Protein AF-A0A3N5QJY3-F1 (afdb_monomer)

Structure (mmCIF, N/CA/C/O backbone):
data_AF-A0A3N5QJY3-F1
#
_entry.id   AF-A0A3N5QJY3-F1
#
loop_
_atom_site.group_PDB
_atom_site.id
_atom_site.type_symbol
_atom_site.label_atom_id
_atom_site.label_alt_id
_atom_site.label_comp_id
_atom_site.label_asym_id
_atom_site.label_entity_id
_atom_site.label_seq_id
_atom_site.pdbx_PDB_ins_code
_atom_site.Cartn_x
_atom_site.Cartn_y
_atom_site.Cartn_z
_atom_site.occupancy
_atom_site.B_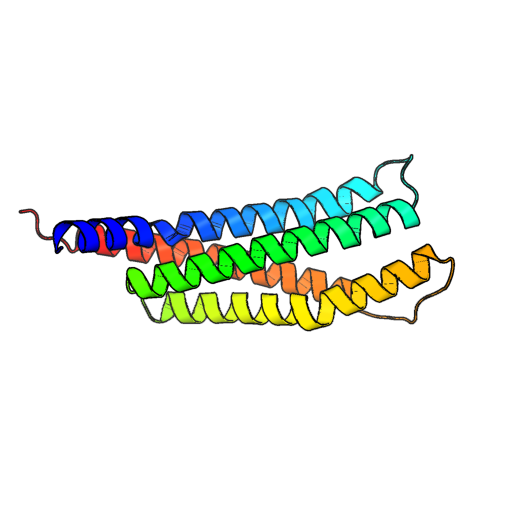iso_or_equiv
_atom_site.auth_seq_id
_atom_site.auth_comp_id
_atom_site.auth_asym_id
_atom_site.auth_atom_id
_atom_site.pdbx_PDB_model_num
ATOM 1 N N . MET A 1 1 ? -0.930 13.953 34.380 1.00 61.44 1 MET A N 1
ATOM 2 C CA . MET A 1 1 ? -0.862 12.727 33.541 1.00 61.44 1 MET A CA 1
ATOM 3 C C . MET A 1 1 ? -2.194 12.356 32.865 1.00 61.44 1 MET A C 1
ATOM 5 O O . MET A 1 1 ? -2.190 12.147 31.658 1.00 61.44 1 MET A O 1
ATOM 9 N N . GLN A 1 2 ? -3.349 12.359 33.551 1.00 65.94 2 GLN A N 1
ATOM 10 C CA . GLN A 1 2 ? -4.643 11.952 32.950 1.00 65.94 2 GLN A CA 1
ATOM 11 C C . GLN A 1 2 ? -5.109 12.776 31.724 1.00 65.94 2 GLN A C 1
ATOM 13 O O . GLN A 1 2 ? -5.683 12.216 30.790 1.00 65.94 2 GLN A O 1
ATOM 18 N N . ARG A 1 3 ? -4.856 14.095 31.682 1.00 67.94 3 ARG A N 1
ATOM 19 C CA . ARG A 1 3 ? -5.231 14.954 30.534 1.00 67.94 3 ARG A CA 1
ATOM 20 C C . ARG A 1 3 ? -4.442 14.634 29.254 1.00 67.94 3 ARG A C 1
ATOM 22 O O . ARG A 1 3 ? -5.014 14.696 28.170 1.00 67.94 3 ARG A O 1
ATOM 29 N N . ILE A 1 4 ? -3.166 14.256 29.381 1.00 69.12 4 ILE A N 1
ATOM 30 C CA . ILE A 1 4 ? -2.289 13.911 28.246 1.00 69.12 4 ILE A CA 1
ATOM 31 C C . ILE A 1 4 ? -2.747 12.591 27.615 1.00 69.12 4 ILE A C 1
ATOM 33 O O . ILE A 1 4 ? -2.981 12.542 26.411 1.00 69.12 4 ILE A O 1
ATOM 37 N N . GLY A 1 5 ? -3.007 11.563 28.432 1.00 73.38 5 GLY A N 1
ATOM 38 C CA . GLY A 1 5 ? -3.526 10.279 27.945 1.00 73.38 5 GLY A CA 1
ATOM 39 C C . GLY A 1 5 ? -4.869 10.402 27.210 1.00 73.38 5 GLY A C 1
ATOM 40 O O . GLY A 1 5 ? -5.070 9.766 26.178 1.00 73.38 5 GLY A O 1
ATOM 41 N N . ARG A 1 6 ? -5.776 11.277 27.675 1.00 75.00 6 ARG A N 1
ATOM 42 C CA . ARG A 1 6 ? -7.054 11.540 26.982 1.00 75.00 6 ARG A CA 1
ATOM 43 C C . ARG A 1 6 ? -6.868 12.230 25.627 1.00 75.00 6 ARG A C 1
ATOM 45 O O . ARG A 1 6 ? -7.582 11.890 24.687 1.00 75.00 6 ARG A O 1
ATOM 52 N N . ARG A 1 7 ? -5.932 13.182 25.514 1.00 75.44 7 ARG A N 1
ATOM 53 C CA . ARG A 1 7 ? -5.620 13.847 24.235 1.00 75.44 7 ARG A CA 1
ATOM 54 C C . ARG A 1 7 ? -5.015 12.865 23.233 1.00 75.44 7 ARG A C 1
ATOM 56 O O . ARG A 1 7 ? -5.489 12.817 22.106 1.00 75.44 7 ARG A O 1
ATOM 63 N N . LEU A 1 8 ? -4.068 12.032 23.665 1.00 76.81 8 LEU A N 1
ATOM 64 C CA . LEU A 1 8 ? -3.438 11.015 22.813 1.00 76.81 8 LEU A CA 1
ATOM 65 C C . LEU A 1 8 ? -4.447 9.999 22.269 1.00 76.81 8 LEU A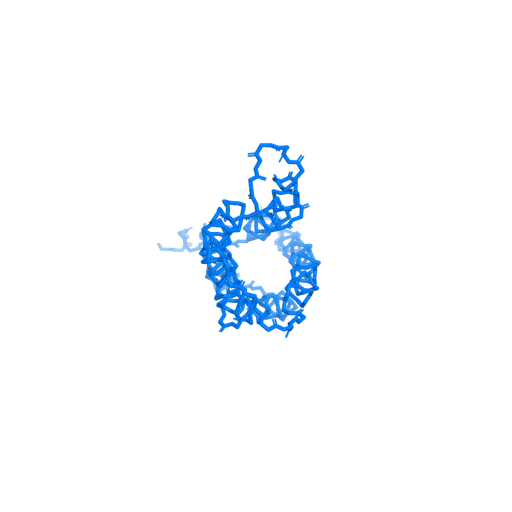 C 1
ATOM 67 O O . LEU A 1 8 ? -4.466 9.750 21.068 1.00 76.81 8 LEU A O 1
ATOM 71 N N . LYS A 1 9 ? -5.349 9.483 23.115 1.00 79.25 9 LYS A N 1
ATOM 72 C CA . LYS A 1 9 ? -6.433 8.594 22.661 1.00 79.25 9 LYS A CA 1
ATOM 73 C C . LYS A 1 9 ? -7.350 9.257 21.638 1.00 79.25 9 LYS A C 1
ATOM 75 O O . LYS A 1 9 ? -7.744 8.616 20.669 1.00 79.25 9 LYS A O 1
ATOM 80 N N . LYS A 1 10 ? -7.675 10.541 21.833 1.00 80.31 10 LYS A N 1
ATOM 81 C CA . LYS A 1 10 ? -8.492 11.300 20.880 1.00 80.31 10 LYS A CA 1
ATOM 82 C C . LYS A 1 10 ? -7.770 11.460 19.542 1.00 80.31 10 LYS A C 1
ATOM 84 O O . LYS A 1 10 ? -8.374 11.200 18.513 1.00 80.31 10 LYS A O 1
ATOM 89 N N . THR A 1 11 ? -6.489 11.820 19.536 1.00 80.38 11 THR A N 1
ATOM 90 C CA . THR A 1 11 ? -5.728 11.942 18.284 1.00 80.38 11 THR A CA 1
ATOM 91 C C . THR A 1 11 ? -5.606 10.599 17.562 1.00 80.38 11 THR A C 1
ATOM 93 O O . THR A 1 11 ? -5.889 10.523 16.373 1.00 80.38 11 THR A O 1
ATOM 96 N N . ALA A 1 12 ? -5.287 9.523 18.286 1.00 80.50 12 ALA A N 1
ATOM 97 C CA . ALA A 1 12 ? -5.186 8.172 17.727 1.00 80.50 12 ALA A CA 1
ATOM 98 C C . ALA A 1 12 ? -6.517 7.649 17.145 1.00 80.50 12 ALA A C 1
ATOM 100 O O . ALA A 1 12 ? -6.519 6.789 16.265 1.00 80.50 12 ALA A O 1
ATOM 101 N N . SER A 1 13 ? -7.658 8.189 17.591 1.00 83.25 13 SER A N 1
ATOM 102 C CA . SER A 1 13 ? -8.971 7.841 17.036 1.00 83.25 13 SER A CA 1
ATOM 103 C C . SER A 1 13 ? -9.206 8.370 15.612 1.00 83.25 13 SER A C 1
ATOM 105 O O . SER A 1 13 ? -10.074 7.851 14.916 1.00 83.25 13 SER A O 1
ATOM 107 N N . TYR A 1 14 ? -8.381 9.311 15.134 1.00 92.44 14 TYR A N 1
ATOM 108 C CA . TYR A 1 14 ? -8.383 9.783 13.743 1.00 92.44 14 TYR A CA 1
ATOM 109 C C . TYR A 1 14 ? -7.507 8.929 12.807 1.00 92.44 14 TYR A C 1
ATOM 111 O O . TYR A 1 14 ? -7.071 9.395 11.757 1.00 92.44 14 TYR A O 1
ATOM 119 N N . SER A 1 15 ? -7.242 7.670 13.172 1.00 94.81 15 SER A N 1
ATOM 120 C CA . SER A 1 15 ? -6.418 6.735 12.387 1.00 94.81 15 SER A CA 1
ATOM 121 C C . SER A 1 15 ? -6.903 6.526 10.945 1.00 94.81 15 SER A C 1
ATOM 123 O O . SER A 1 15 ? -6.083 6.238 10.079 1.00 94.81 15 SER A O 1
ATOM 125 N N . PHE A 1 16 ? -8.185 6.771 10.651 1.00 97.00 16 PHE A N 1
ATOM 126 C CA . PHE A 1 16 ? -8.721 6.744 9.284 1.00 97.00 16 PHE A CA 1
ATOM 127 C C . PHE A 1 16 ? -8.017 7.714 8.327 1.00 97.00 16 PHE A C 1
ATOM 129 O O . PHE A 1 16 ? -7.928 7.423 7.138 1.00 97.00 16 PHE A O 1
ATOM 136 N N . ILE A 1 17 ? -7.462 8.827 8.824 1.00 97.94 17 ILE A N 1
ATOM 137 C CA . ILE A 1 17 ? -6.680 9.763 8.002 1.00 97.94 17 ILE A CA 1
ATOM 138 C C . ILE A 1 17 ? -5.450 9.052 7.430 1.00 97.94 17 ILE A C 1
ATOM 140 O 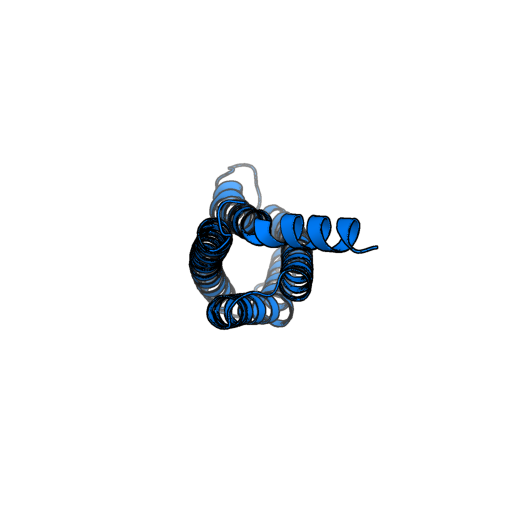O . ILE A 1 17 ? -5.178 9.158 6.241 1.00 97.94 17 ILE A O 1
ATOM 144 N N . LEU A 1 18 ? -4.737 8.278 8.254 1.00 98.19 18 LEU A N 1
ATOM 145 C CA . LEU A 1 18 ? -3.570 7.513 7.810 1.00 98.19 18 LEU A CA 1
ATOM 146 C C . LEU A 1 18 ? -3.966 6.450 6.781 1.00 98.19 18 LEU A C 1
ATOM 148 O O . LEU A 1 18 ? -3.272 6.273 5.785 1.00 98.19 18 LEU A O 1
ATOM 152 N N . THR A 1 19 ? -5.099 5.779 6.996 1.00 98.56 19 THR A N 1
ATOM 153 C CA . THR A 1 19 ? -5.612 4.756 6.079 1.00 98.56 19 THR A CA 1
ATOM 154 C C . THR A 1 19 ? -5.987 5.338 4.715 1.00 98.56 19 THR A C 1
ATOM 156 O O . THR A 1 19 ? -5.572 4.787 3.700 1.00 98.56 19 THR A O 1
ATOM 159 N N . PHE A 1 20 ? -6.703 6.464 4.651 1.00 98.62 20 PHE A N 1
ATOM 160 C CA . PHE A 1 20 ? -7.035 7.089 3.363 1.00 98.62 20 PHE A CA 1
ATOM 161 C C . PHE A 1 20 ? -5.825 7.737 2.685 1.00 98.62 20 PHE A C 1
ATOM 163 O O . PHE A 1 20 ? -5.734 7.696 1.460 1.00 98.62 20 PHE A O 1
ATOM 170 N N . THR A 1 21 ? -4.860 8.256 3.449 1.00 98.69 21 THR A N 1
ATOM 171 C CA . THR A 1 21 ? -3.563 8.673 2.895 1.00 98.69 21 THR A CA 1
ATOM 172 C C . THR A 1 21 ? -2.847 7.490 2.246 1.00 98.69 21 THR A C 1
ATOM 174 O O . THR A 1 21 ? -2.349 7.623 1.132 1.00 98.69 21 THR A O 1
ATOM 177 N N . TRP A 1 22 ? -2.851 6.317 2.888 1.00 98.69 22 TRP A N 1
ATOM 178 C CA . TRP A 1 22 ? -2.282 5.096 2.315 1.00 98.69 22 TRP A CA 1
ATOM 179 C C . TRP A 1 22 ? -2.987 4.704 1.010 1.00 98.69 22 TRP A C 1
ATOM 181 O O . TRP A 1 22 ? -2.324 4.527 -0.010 1.00 98.69 22 TRP A O 1
ATOM 191 N N . VAL A 1 23 ? -4.325 4.669 1.000 1.00 98.75 23 VAL A N 1
ATOM 192 C CA . VAL A 1 23 ? -5.111 4.441 -0.227 1.00 98.75 23 VAL A CA 1
ATOM 193 C C . VAL A 1 23 ? -4.721 5.428 -1.329 1.00 98.75 23 VAL A C 1
ATOM 195 O O . VAL A 1 23 ? -4.546 5.016 -2.474 1.00 98.75 23 VAL A O 1
ATOM 198 N N . GLY A 1 24 ? -4.559 6.710 -0.992 1.00 98.62 24 GLY A N 1
ATOM 199 C CA . GLY A 1 24 ? -4.156 7.754 -1.931 1.00 98.62 24 GLY A CA 1
ATOM 200 C C . GLY A 1 24 ? -2.783 7.497 -2.551 1.00 98.62 24 GLY A C 1
ATOM 201 O O . GLY A 1 24 ? -2.671 7.510 -3.773 1.00 98.62 24 GLY A O 1
ATOM 202 N N . PHE A 1 25 ? -1.765 7.204 -1.736 1.00 98.50 25 PHE A N 1
ATOM 203 C CA . PHE A 1 25 ? -0.421 6.865 -2.225 1.00 98.50 25 PHE A CA 1
ATOM 204 C C . PHE A 1 25 ? -0.435 5.634 -3.136 1.00 98.50 25 PHE A C 1
ATOM 206 O O . PHE A 1 25 ? 0.080 5.701 -4.250 1.00 98.50 25 PHE A O 1
ATOM 213 N N . ALA A 1 26 ? -1.062 4.541 -2.694 1.00 98.19 26 ALA A N 1
ATOM 214 C CA . ALA A 1 26 ? -1.153 3.303 -3.467 1.00 98.19 26 ALA A CA 1
ATOM 215 C C . ALA A 1 26 ? -1.889 3.522 -4.801 1.00 98.19 26 ALA A C 1
ATOM 217 O O . ALA A 1 26 ? -1.407 3.128 -5.857 1.00 98.19 26 ALA A O 1
ATOM 218 N N . SER A 1 27 ? -3.020 4.233 -4.783 1.00 98.25 27 SER A N 1
ATOM 219 C CA . SER A 1 27 ? -3.797 4.515 -5.999 1.00 98.25 27 SER A CA 1
ATOM 220 C C . SER A 1 27 ? -3.032 5.417 -6.970 1.00 98.25 27 SER A C 1
ATOM 222 O O . SER A 1 27 ? -2.974 5.136 -8.167 1.00 98.25 27 SER A O 1
ATOM 224 N N . ALA A 1 28 ? -2.422 6.490 -6.459 1.00 98.31 28 ALA A N 1
ATOM 225 C CA . ALA A 1 28 ? -1.707 7.463 -7.275 1.00 98.31 28 ALA A CA 1
ATOM 226 C C . ALA A 1 28 ? -0.450 6.869 -7.915 1.00 98.31 28 ALA A C 1
ATOM 228 O O . ALA A 1 28 ? -0.169 7.159 -9.074 1.00 98.31 28 ALA A O 1
ATOM 229 N N . ILE A 1 29 ? 0.300 6.035 -7.195 1.00 98.00 29 ILE A N 1
ATOM 230 C CA . ILE A 1 29 ? 1.521 5.439 -7.741 1.00 98.00 29 ILE A CA 1
ATOM 231 C C . ILE A 1 29 ? 1.194 4.217 -8.605 1.00 98.00 29 ILE A C 1
ATOM 233 O O . ILE A 1 29 ? 1.561 4.181 -9.777 1.00 98.00 29 ILE A O 1
ATOM 237 N N . SER A 1 30 ? 0.456 3.243 -8.070 1.00 96.44 30 SER A N 1
ATOM 238 C CA . SER A 1 30 ? 0.274 1.943 -8.723 1.00 96.44 30 SER A CA 1
ATOM 239 C C . SER A 1 30 ? -0.668 1.990 -9.931 1.00 96.44 30 SER A C 1
ATOM 241 O O . SER A 1 30 ? -0.444 1.265 -10.897 1.00 96.44 30 SER A O 1
ATOM 243 N N . PHE A 1 31 ? -1.700 2.845 -9.915 1.00 96.62 31 PHE A N 1
ATOM 244 C CA . PHE A 1 31 ? -2.732 2.874 -10.967 1.00 96.62 31 PHE A CA 1
ATOM 245 C C . PHE A 1 31 ? -2.718 4.131 -11.837 1.00 96.62 31 PHE A C 1
ATOM 247 O O . PHE A 1 31 ? -3.337 4.127 -12.899 1.00 96.62 31 PHE A O 1
ATOM 254 N N . MET A 1 32 ? -2.021 5.191 -11.421 1.00 97.62 32 MET A N 1
ATOM 255 C CA . MET A 1 32 ? -1.913 6.422 -12.205 1.00 97.62 32 MET A CA 1
ATOM 256 C C . MET A 1 32 ? -0.481 6.651 -12.695 1.00 97.62 32 MET A C 1
ATOM 258 O O . MET A 1 32 ? -0.259 6.620 -13.898 1.00 97.62 32 MET A O 1
ATOM 262 N N . GLU A 1 33 ? 0.502 6.832 -11.810 1.00 97.56 33 GLU A N 1
ATOM 263 C CA . GLU A 1 33 ? 1.895 7.104 -12.207 1.00 97.56 33 GLU A CA 1
ATOM 264 C C . GLU A 1 33 ? 2.487 5.972 -13.048 1.00 97.56 33 GLU A C 1
ATOM 266 O O . GLU A 1 33 ? 2.989 6.222 -14.148 1.00 97.56 33 GLU A O 1
ATOM 271 N N . ALA A 1 34 ? 2.396 4.732 -12.555 1.00 95.25 34 ALA A N 1
ATOM 272 C CA . ALA A 1 34 ? 3.096 3.614 -13.164 1.00 95.25 34 ALA A CA 1
ATOM 273 C C . ALA A 1 34 ? 2.625 3.319 -14.597 1.00 95.25 34 ALA A C 1
ATOM 275 O O . ALA A 1 34 ? 3.497 3.153 -15.447 1.00 95.25 34 ALA A O 1
ATOM 276 N N . PRO A 1 35 ? 1.317 3.311 -14.927 1.00 95.50 35 PRO A N 1
ATOM 277 C CA . PRO A 1 35 ? 0.874 3.144 -16.312 1.00 95.50 35 PRO A CA 1
ATOM 278 C C . PRO A 1 35 ? 1.103 4.391 -17.177 1.00 95.50 35 PRO A C 1
ATOM 280 O O . PRO A 1 35 ? 1.538 4.279 -18.325 1.00 95.50 35 PRO A O 1
ATOM 283 N N . VAL A 1 36 ? 0.824 5.589 -16.647 1.00 97.31 36 VAL A N 1
ATOM 284 C CA . VAL A 1 36 ? 0.839 6.829 -17.445 1.00 97.31 36 VAL A CA 1
ATOM 285 C C . VAL A 1 36 ? 2.248 7.184 -17.911 1.00 97.31 36 VAL A C 1
ATOM 287 O O . VAL A 1 36 ? 2.404 7.647 -19.040 1.00 97.31 36 VAL A O 1
ATOM 290 N N . LYS A 1 37 ? 3.293 6.924 -17.113 1.00 94.50 37 LYS A N 1
ATOM 291 C CA . LYS A 1 37 ? 4.670 7.252 -17.525 1.00 94.50 37 LYS A CA 1
ATOM 292 C C . LYS A 1 37 ? 5.107 6.524 -18.794 1.00 94.50 37 LYS A C 1
ATOM 294 O O . LYS A 1 37 ? 5.769 7.128 -19.629 1.00 94.50 37 LYS A O 1
ATOM 299 N N . PHE A 1 38 ? 4.673 5.276 -18.992 1.00 93.94 38 PHE A N 1
ATOM 300 C CA . PHE A 1 38 ? 4.980 4.503 -20.201 1.00 93.94 38 PHE A CA 1
ATOM 301 C C . PHE A 1 38 ? 4.199 4.970 -21.437 1.00 93.94 38 PHE A C 1
ATOM 303 O O . PHE A 1 38 ? 4.464 4.503 -22.538 1.00 93.94 38 PHE A O 1
ATOM 310 N N . SER A 1 39 ? 3.264 5.913 -21.281 1.00 94.62 39 SER A N 1
ATOM 311 C CA . SER A 1 39 ? 2.603 6.580 -22.410 1.00 94.62 39 SER A CA 1
ATOM 312 C C . SER A 1 39 ? 3.419 7.758 -22.962 1.00 94.62 39 SER A C 1
ATOM 314 O O . SER A 1 39 ? 3.051 8.329 -23.988 1.00 94.62 39 SER A O 1
ATOM 316 N N . ALA A 1 40 ? 4.510 8.157 -22.296 1.00 96.12 40 ALA A N 1
ATOM 317 C CA . ALA A 1 40 ? 5.365 9.245 -22.757 1.00 96.12 40 ALA A CA 1
ATOM 318 C C . ALA A 1 40 ? 6.247 8.788 -23.940 1.00 96.12 40 ALA A C 1
ATOM 320 O O . ALA A 1 40 ? 7.041 7.863 -23.778 1.00 96.12 40 ALA A O 1
ATOM 321 N N . PRO A 1 41 ? 6.189 9.455 -25.110 1.00 94.88 41 PRO A N 1
ATOM 322 C CA . PRO A 1 41 ? 6.851 8.980 -26.332 1.00 94.88 41 PRO A CA 1
ATOM 323 C C . PRO A 1 41 ? 8.383 9.029 -26.268 1.00 94.88 41 PRO A C 1
ATOM 325 O O . PRO A 1 41 ? 9.056 8.346 -27.031 1.00 94.88 41 PRO A O 1
ATOM 328 N N . SER A 1 42 ? 8.942 9.851 -25.380 1.00 96.00 42 SER A N 1
ATOM 329 C CA . SER A 1 42 ? 10.387 9.998 -25.194 1.00 96.00 42 SER A CA 1
ATOM 330 C C . SER A 1 42 ? 10.972 9.041 -24.152 1.00 96.00 42 SER A C 1
ATOM 332 O O . SER A 1 42 ? 12.181 9.068 -23.933 1.00 96.00 42 SER A O 1
ATOM 334 N N . LEU A 1 43 ? 10.141 8.262 -23.452 1.00 96.50 43 LEU A N 1
ATOM 335 C CA . LEU A 1 43 ? 10.596 7.383 -22.379 1.00 96.50 43 LEU A CA 1
ATOM 336 C C . LEU A 1 43 ? 10.951 6.006 -22.947 1.00 96.50 43 LEU A C 1
ATOM 338 O O . LEU A 1 43 ? 10.089 5.315 -23.486 1.00 96.50 43 LEU A O 1
ATOM 342 N N . SER A 1 44 ? 12.209 5.589 -22.795 1.00 96.19 44 SER A N 1
ATOM 343 C CA . SER A 1 44 ? 12.596 4.209 -23.096 1.00 96.19 44 SER A CA 1
ATOM 344 C C . SER A 1 44 ? 12.113 3.2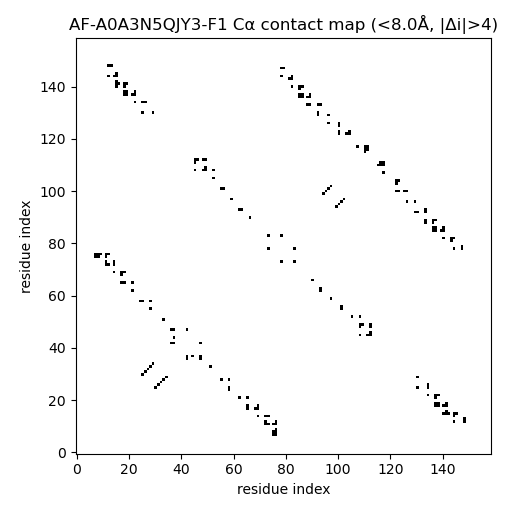59 -21.996 1.00 96.19 44 SER A C 1
ATOM 346 O O . SER A 1 44 ? 11.895 3.663 -20.848 1.00 96.19 44 SER A O 1
ATOM 348 N N . LEU A 1 45 ? 11.955 1.979 -22.336 1.00 94.94 45 LEU A N 1
ATOM 349 C CA . LEU A 1 45 ? 11.494 0.967 -21.389 1.00 94.94 45 LEU A CA 1
ATOM 350 C C . LEU A 1 45 ? 12.449 0.835 -20.196 1.00 94.94 45 LEU A C 1
ATOM 352 O O . LEU A 1 45 ? 12.000 0.789 -19.054 1.00 94.94 45 LEU A O 1
ATOM 356 N N . GLU A 1 46 ? 13.754 0.818 -20.451 1.00 96.06 46 GLU A N 1
ATOM 357 C CA . GLU A 1 46 ? 14.804 0.622 -19.448 1.00 96.06 46 GLU A CA 1
ATOM 358 C C . GLU A 1 46 ? 14.794 1.766 -18.433 1.00 96.06 46 GLU A C 1
ATOM 360 O O . GLU A 1 46 ? 14.798 1.529 -17.225 1.00 96.06 46 GLU A O 1
ATOM 365 N N . VAL A 1 47 ? 14.685 3.009 -18.917 1.00 96.62 47 VAL A N 1
ATOM 366 C CA . VAL A 1 47 ? 14.572 4.195 -18.058 1.00 96.62 47 VAL A CA 1
ATOM 367 C C . VAL A 1 47 ? 13.266 4.159 -17.259 1.00 96.62 47 VAL A C 1
ATOM 369 O O . VAL A 1 47 ? 13.260 4.447 -16.063 1.00 96.62 47 VAL A O 1
ATOM 372 N N . GLY A 1 48 ? 12.151 3.763 -17.878 1.00 97.00 48 GLY A N 1
ATOM 373 C CA . GLY A 1 48 ? 10.867 3.641 -17.185 1.00 97.00 48 GLY A CA 1
ATOM 374 C C . GLY A 1 48 ? 10.861 2.565 -16.090 1.00 97.00 48 GLY A C 1
ATOM 375 O O . GLY A 1 48 ? 10.287 2.782 -15.018 1.00 97.00 48 GLY A O 1
ATOM 376 N N . LEU A 1 49 ? 11.528 1.433 -16.323 1.00 96.81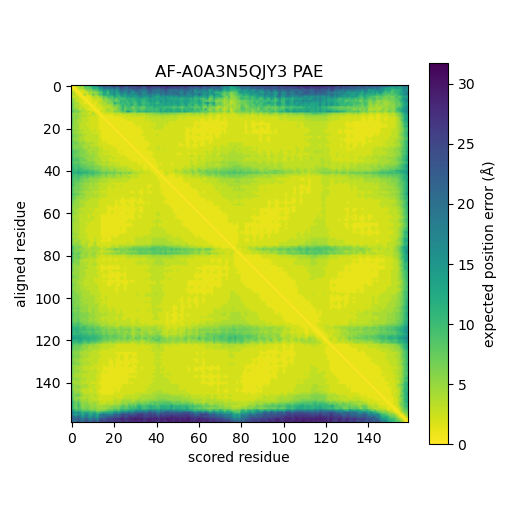 49 LEU A N 1
ATOM 377 C CA . LEU A 1 49 ? 11.724 0.366 -15.338 1.00 96.81 49 LEU A CA 1
ATOM 378 C C . LEU A 1 49 ? 12.645 0.807 -14.195 1.00 96.81 49 LEU A C 1
ATOM 380 O O . LEU A 1 49 ? 12.348 0.517 -13.034 1.00 96.81 49 LEU A O 1
ATOM 384 N N . ASP A 1 50 ? 13.707 1.553 -14.501 1.00 97.06 50 ASP A N 1
ATOM 385 C CA . ASP A 1 50 ? 14.632 2.113 -13.514 1.00 97.06 50 ASP A CA 1
ATOM 386 C C . ASP A 1 50 ? 13.943 3.107 -12.557 1.00 97.06 50 ASP A C 1
ATOM 388 O O . ASP A 1 50 ? 14.035 3.015 -11.324 1.00 97.06 50 ASP A O 1
ATOM 392 N N . ILE A 1 51 ? 13.146 4.013 -13.126 1.00 97.25 51 ILE A N 1
ATOM 393 C CA . ILE A 1 51 ? 12.270 4.903 -12.357 1.00 97.25 51 ILE A CA 1
ATOM 394 C C . ILE A 1 51 ? 11.275 4.068 -11.545 1.00 97.25 51 ILE A C 1
ATOM 396 O O . ILE A 1 51 ? 11.085 4.315 -10.354 1.00 97.25 51 ILE A O 1
ATOM 400 N N . GLY A 1 52 ? 10.668 3.052 -12.166 1.00 96.75 52 GLY A N 1
ATOM 401 C CA . GLY A 1 52 ? 9.731 2.127 -11.533 1.00 96.75 52 GLY A CA 1
ATOM 402 C C . GLY A 1 52 ? 10.278 1.506 -10.250 1.00 96.75 52 GLY A C 1
ATOM 403 O O . GLY A 1 52 ? 9.711 1.741 -9.183 1.00 96.75 52 GLY A O 1
ATOM 404 N N . ARG A 1 53 ? 11.395 0.772 -10.313 1.00 96.62 53 ARG A N 1
ATOM 405 C CA . ARG A 1 53 ? 11.994 0.126 -9.125 1.00 96.62 53 ARG A CA 1
ATOM 406 C C . ARG A 1 53 ? 12.285 1.126 -8.002 1.00 96.62 53 ARG A C 1
ATOM 408 O O . ARG A 1 53 ? 12.060 0.832 -6.827 1.00 96.62 53 ARG A O 1
ATOM 415 N N . THR A 1 54 ? 12.717 2.335 -8.357 1.00 97.81 54 THR A N 1
ATOM 416 C CA . THR A 1 54 ? 13.049 3.393 -7.397 1.00 97.81 54 THR A CA 1
ATOM 417 C C . THR A 1 54 ? 11.797 3.933 -6.704 1.00 97.81 54 THR A C 1
ATOM 419 O O . THR A 1 54 ? 11.741 3.994 -5.472 1.00 97.81 54 THR A O 1
ATOM 422 N N . VAL A 1 55 ? 10.764 4.272 -7.480 1.00 98.06 55 VAL A N 1
ATOM 423 C CA . VAL A 1 55 ? 9.492 4.803 -6.970 1.00 98.06 55 VAL A CA 1
ATOM 424 C C . VAL A 1 55 ? 8.749 3.753 -6.144 1.00 98.06 55 VAL A C 1
ATOM 426 O O . VAL A 1 55 ? 8.288 4.073 -5.051 1.00 98.06 55 VAL A O 1
ATOM 429 N N . PHE A 1 56 ? 8.687 2.495 -6.589 1.00 97.94 56 PHE A N 1
ATOM 430 C CA . PHE A 1 56 ? 8.026 1.423 -5.834 1.00 97.94 56 PHE A CA 1
ATOM 431 C C . PHE A 1 56 ? 8.775 1.058 -4.543 1.00 97.94 56 PHE A C 1
ATOM 433 O O . PHE A 1 56 ? 8.139 0.778 -3.528 1.00 97.94 56 PHE A O 1
ATOM 440 N N . SER A 1 57 ? 10.110 1.143 -4.521 1.00 97.94 57 SER A N 1
ATOM 441 C CA . SER A 1 57 ? 10.889 1.016 -3.278 1.00 97.94 57 SER A CA 1
ATOM 442 C C . SER A 1 57 ? 10.567 2.140 -2.286 1.00 97.94 57 SER A C 1
ATOM 444 O O . SER A 1 57 ? 10.415 1.898 -1.084 1.00 97.94 57 SER A O 1
ATOM 446 N N . ALA A 1 58 ? 10.416 3.375 -2.775 1.00 98.44 58 ALA A N 1
ATOM 447 C CA . ALA A 1 58 ? 9.998 4.505 -1.950 1.00 98.44 58 ALA A CA 1
ATOM 448 C C . ALA A 1 58 ? 8.550 4.349 -1.453 1.00 98.44 58 ALA A C 1
ATOM 450 O O . ALA A 1 58 ? 8.304 4.532 -0.259 1.00 98.44 58 ALA A O 1
ATOM 451 N N . LEU A 1 59 ? 7.621 3.949 -2.329 1.00 98.44 59 LEU A N 1
ATOM 452 C CA . LEU A 1 59 ? 6.235 3.646 -1.972 1.00 98.44 59 LEU A CA 1
ATOM 453 C C . LEU A 1 59 ? 6.197 2.603 -0.855 1.00 98.44 59 LEU A C 1
ATOM 455 O O . LEU A 1 59 ? 5.621 2.874 0.191 1.00 98.44 59 LEU A O 1
ATOM 459 N N . ASN A 1 60 ? 6.901 1.479 -1.002 1.00 98.62 60 ASN A N 1
ATOM 460 C CA . ASN A 1 60 ? 6.899 0.413 -0.003 1.00 98.62 60 ASN A CA 1
ATOM 461 C C . ASN A 1 60 ? 7.351 0.887 1.394 1.00 98.62 60 ASN A C 1
ATOM 463 O O . ASN A 1 60 ? 6.805 0.465 2.418 1.00 98.62 60 ASN A O 1
ATOM 467 N N . LYS A 1 61 ? 8.321 1.812 1.461 1.00 98.69 61 LYS A N 1
ATOM 468 C CA . LYS A 1 61 ? 8.747 2.446 2.723 1.00 98.69 61 LYS A CA 1
ATOM 469 C C . LYS A 1 61 ? 7.643 3.321 3.318 1.00 98.69 61 LYS A C 1
ATOM 471 O O . LYS A 1 61 ? 7.422 3.272 4.528 1.00 98.69 61 LYS A O 1
ATOM 476 N N . VAL A 1 62 ? 6.948 4.100 2.487 1.00 98.69 62 VAL A N 1
ATOM 477 C CA . VAL A 1 62 ? 5.798 4.918 2.909 1.00 98.69 62 VAL A CA 1
ATOM 478 C C . VAL A 1 62 ? 4.669 4.027 3.426 1.00 98.69 62 VAL A C 1
ATOM 480 O O . VAL A 1 62 ? 4.163 4.268 4.520 1.00 98.69 62 VAL A O 1
ATOM 483 N N . GLU A 1 63 ? 4.320 2.968 2.699 1.00 98.69 63 GLU A N 1
ATOM 484 C CA . GLU A 1 63 ? 3.293 2.001 3.095 1.00 98.69 63 GLU A CA 1
ATOM 485 C C . GLU A 1 63 ? 3.640 1.316 4.419 1.00 98.69 63 GLU A C 1
ATOM 487 O O . GLU A 1 63 ? 2.815 1.268 5.332 1.00 98.69 63 GLU A O 1
ATOM 492 N N . SER A 1 64 ? 4.889 0.871 4.574 1.00 98.69 64 SER A N 1
ATOM 493 C CA . SER A 1 64 ? 5.390 0.283 5.820 1.00 98.69 64 SER A CA 1
ATOM 494 C C . SER A 1 64 ? 5.319 1.270 6.988 1.00 98.69 64 SER A C 1
ATOM 496 O O . SER A 1 64 ? 4.875 0.916 8.082 1.00 98.69 64 SER A O 1
ATOM 498 N N . GLY A 1 65 ? 5.697 2.532 6.764 1.00 98.69 65 GLY A N 1
ATOM 499 C CA . GLY A 1 65 ? 5.579 3.594 7.763 1.00 98.69 65 GLY A CA 1
ATOM 500 C C . GLY A 1 65 ? 4.127 3.841 8.183 1.00 98.69 65 GLY A C 1
ATOM 501 O O . GLY A 1 65 ? 3.830 3.906 9.377 1.00 98.69 65 GLY A O 1
ATOM 502 N N . LEU A 1 66 ? 3.203 3.911 7.221 1.00 98.62 66 LEU A N 1
ATOM 503 C CA . LEU A 1 66 ? 1.769 4.071 7.482 1.00 98.62 66 LEU A CA 1
ATOM 504 C C . LEU A 1 66 ? 1.192 2.866 8.235 1.00 98.62 66 LEU A C 1
ATOM 506 O O . LEU A 1 66 ? 0.432 3.056 9.187 1.00 98.62 66 LEU A O 1
ATOM 510 N N . ALA A 1 67 ? 1.596 1.644 7.881 1.00 98.69 67 ALA A N 1
ATOM 511 C CA . ALA A 1 67 ? 1.201 0.425 8.582 1.00 98.69 67 ALA A CA 1
ATOM 512 C C . ALA A 1 67 ? 1.629 0.447 10.057 1.00 98.69 67 ALA A C 1
ATOM 514 O O . ALA A 1 67 ? 0.823 0.158 10.945 1.00 98.69 67 ALA A O 1
ATOM 515 N N . ILE A 1 68 ? 2.873 0.849 10.334 1.00 98.62 68 ILE A N 1
ATOM 516 C CA . ILE A 1 68 ? 3.403 0.970 11.700 1.00 98.62 68 ILE A CA 1
ATOM 517 C C . ILE A 1 68 ? 2.642 2.047 12.485 1.00 98.62 68 ILE A C 1
ATOM 519 O O . ILE A 1 68 ? 2.221 1.807 13.619 1.00 98.62 68 ILE A O 1
ATOM 523 N N . LEU A 1 69 ? 2.412 3.223 11.891 1.00 98.06 69 LEU A N 1
ATOM 524 C CA . LEU A 1 69 ? 1.666 4.308 12.540 1.00 98.06 69 LEU A CA 1
ATOM 525 C C . LEU A 1 69 ? 0.213 3.915 12.847 1.00 98.06 69 LEU A C 1
ATOM 527 O O . LEU A 1 69 ? -0.315 4.276 13.906 1.00 98.06 69 LEU A O 1
ATOM 531 N N . LEU A 1 70 ? -0.431 3.152 11.960 1.00 98.12 70 LEU A N 1
ATOM 532 C CA . LEU A 1 70 ? -1.760 2.588 12.195 1.00 98.12 70 LEU A CA 1
ATOM 533 C C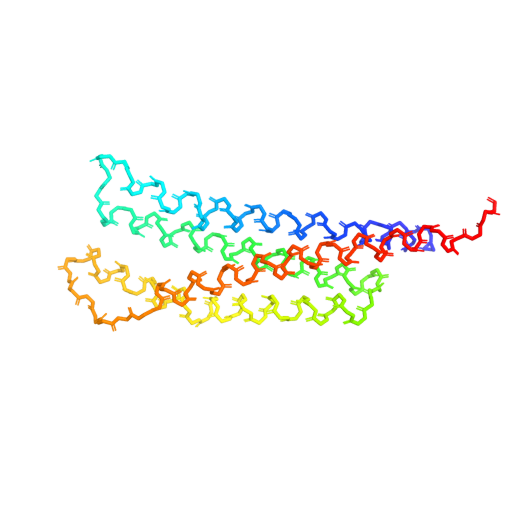 . LEU A 1 70 ? -1.753 1.594 13.353 1.00 98.12 70 LEU A C 1
ATOM 535 O O . LEU A 1 70 ? -2.581 1.718 14.256 1.00 98.12 70 LEU A O 1
ATOM 539 N N . LEU A 1 71 ? -0.790 0.671 13.382 1.00 97.81 71 LEU A N 1
ATOM 540 C CA . LEU A 1 71 ? -0.649 -0.296 14.468 1.00 97.81 71 LEU A CA 1
ATOM 541 C C . LEU A 1 71 ? -0.486 0.404 15.827 1.00 97.81 71 LEU A C 1
ATOM 543 O O . LEU A 1 71 ? -1.204 0.091 16.778 1.00 97.81 71 LEU A O 1
ATOM 547 N N . ILE A 1 72 ? 0.388 1.412 15.905 1.00 96.62 72 ILE A N 1
ATOM 548 C CA . ILE A 1 72 ? 0.572 2.237 17.110 1.00 96.62 72 ILE A CA 1
ATOM 549 C C . ILE A 1 72 ? -0.740 2.938 17.491 1.00 96.62 72 ILE A C 1
ATOM 551 O O . ILE A 1 72 ? -1.145 2.926 18.657 1.00 96.62 72 ILE A O 1
ATOM 555 N N . SER A 1 73 ? -1.444 3.514 16.513 1.00 95.31 73 SER A N 1
ATOM 556 C CA . SER A 1 73 ? -2.723 4.196 16.745 1.00 95.31 73 SER A CA 1
ATOM 557 C C . SER A 1 73 ? -3.787 3.248 17.303 1.00 95.31 73 SER A C 1
ATOM 559 O O . SER A 1 73 ? -4.541 3.631 18.204 1.00 95.31 73 SER A O 1
ATOM 561 N N . PHE A 1 74 ? -3.835 2.004 16.827 1.00 95.38 74 PHE A N 1
ATOM 562 C CA . PHE A 1 74 ? -4.757 0.975 17.313 1.00 95.38 74 PHE A CA 1
ATOM 563 C C . PHE A 1 74 ? -4.454 0.553 18.747 1.00 95.38 74 PHE A C 1
ATOM 565 O O . PHE A 1 74 ? -5.381 0.470 19.556 1.00 95.38 74 PHE A O 1
ATOM 572 N N . ILE A 1 75 ? -3.175 0.376 19.088 1.00 94.31 75 ILE A N 1
ATOM 573 C CA . ILE A 1 75 ? -2.736 0.057 20.454 1.00 94.31 75 ILE A CA 1
ATOM 574 C C . ILE A 1 75 ? -3.126 1.182 21.427 1.00 94.31 75 ILE A C 1
ATOM 576 O O . ILE A 1 75 ? -3.629 0.915 22.518 1.00 94.31 75 ILE A O 1
ATOM 580 N N . ILE A 1 76 ? -2.944 2.447 21.033 1.00 92.19 76 ILE A N 1
ATOM 581 C CA . ILE A 1 76 ? -3.240 3.606 21.893 1.00 92.19 76 ILE A CA 1
ATOM 582 C C . ILE A 1 76 ? -4.750 3.822 22.065 1.00 92.19 76 ILE A C 1
ATOM 584 O O . ILE A 1 76 ? -5.223 4.061 23.183 1.00 92.19 76 ILE A O 1
ATOM 588 N N . SER A 1 77 ? -5.508 3.810 20.964 1.00 88.94 77 SER A N 1
ATOM 589 C CA . SER A 1 77 ? -6.932 4.174 20.969 1.00 88.94 77 SER A CA 1
ATOM 590 C C . SER A 1 77 ? -7.848 3.045 21.438 1.00 88.94 77 SER A C 1
ATOM 592 O O . SER A 1 77 ? -8.882 3.334 22.043 1.00 88.94 77 SER A O 1
ATOM 594 N N . GLY A 1 78 ? -7.456 1.787 21.226 1.00 88.25 78 GLY A N 1
ATOM 595 C CA . GLY A 1 78 ? -8.330 0.635 21.408 1.00 88.25 78 GLY A CA 1
ATOM 596 C C . GLY A 1 78 ? -9.404 0.600 20.318 1.00 88.25 78 GLY A C 1
ATOM 597 O O . GLY A 1 78 ? -10.387 1.344 20.352 1.00 88.25 78 GLY A O 1
ATOM 598 N N . VAL A 1 79 ? -9.215 -0.282 19.342 1.00 91.69 79 VAL A N 1
ATOM 599 C CA . VAL A 1 79 ? -10.157 -0.503 18.235 1.00 91.69 79 VAL A CA 1
ATOM 600 C C . VAL A 1 79 ? -10.836 -1.862 18.367 1.00 91.69 79 VAL A C 1
ATOM 602 O O . VAL A 1 79 ? -10.390 -2.725 19.125 1.00 91.69 79 VAL A O 1
ATOM 605 N N . ASP A 1 80 ? -11.951 -2.048 17.666 1.00 92.44 80 ASP A N 1
ATOM 606 C CA . ASP A 1 80 ? -12.660 -3.322 17.684 1.00 92.44 80 ASP A CA 1
ATOM 607 C C . ASP A 1 80 ? -11.899 -4.429 16.921 1.00 92.44 80 ASP A C 1
ATOM 609 O O . ASP A 1 80 ? -10.997 -4.185 16.115 1.00 92.44 80 ASP A O 1
ATOM 613 N N . LYS A 1 81 ? -12.272 -5.691 17.177 1.00 95.06 81 LYS A N 1
ATOM 614 C CA . LYS A 1 81 ? -11.656 -6.860 16.521 1.00 95.06 81 LYS A CA 1
ATOM 615 C C . LYS A 1 81 ? -11.803 -6.822 14.996 1.00 95.06 81 LYS A C 1
ATOM 617 O O . LYS A 1 81 ? -10.966 -7.379 14.295 1.00 95.06 81 LYS A O 1
ATOM 622 N N . LYS A 1 82 ? -12.854 -6.170 14.487 1.00 96.44 82 LYS A N 1
ATOM 623 C CA . LYS A 1 82 ? -13.138 -6.058 13.054 1.00 96.44 82 LYS A CA 1
ATOM 624 C C . LYS A 1 82 ? -12.105 -5.177 12.348 1.00 96.44 82 LYS A C 1
ATOM 626 O O . LYS A 1 82 ? -11.615 -5.565 11.287 1.00 96.44 82 LYS A O 1
ATOM 631 N N . ILE A 1 83 ? -11.739 -4.039 12.943 1.00 97.44 83 ILE A N 1
ATOM 632 C CA . ILE A 1 83 ? -10.662 -3.166 12.454 1.00 97.44 83 ILE A CA 1
ATOM 633 C C . ILE A 1 83 ? -9.328 -3.915 12.466 1.00 97.44 83 ILE A C 1
ATOM 635 O O . ILE A 1 83 ? -8.636 -3.913 11.451 1.00 97.44 83 ILE A O 1
ATOM 639 N N . ILE A 1 84 ? -8.999 -4.605 13.567 1.00 97.88 84 ILE A N 1
ATOM 640 C CA . ILE A 1 84 ? -7.747 -5.379 13.677 1.00 97.88 84 ILE A CA 1
ATOM 641 C C . ILE A 1 84 ? -7.679 -6.444 12.581 1.00 97.88 84 ILE A C 1
ATOM 643 O O . ILE A 1 84 ? -6.702 -6.487 11.845 1.00 97.88 84 ILE A O 1
ATOM 647 N N . PHE A 1 85 ? -8.730 -7.252 12.430 1.00 98.19 85 PHE A N 1
ATOM 648 C CA . PHE A 1 85 ? -8.787 -8.304 11.416 1.00 98.19 85 PHE A CA 1
ATOM 649 C C . PHE A 1 85 ? -8.617 -7.751 9.994 1.00 98.19 85 PHE A C 1
ATOM 651 O O . PHE A 1 85 ? -7.804 -8.258 9.228 1.00 98.19 85 PHE A O 1
ATOM 658 N N . THR A 1 86 ? -9.331 -6.672 9.658 1.00 98.25 86 THR A N 1
ATOM 659 C CA . THR A 1 86 ? -9.254 -6.045 8.326 1.00 98.25 86 THR A CA 1
ATOM 660 C C . THR A 1 86 ? -7.851 -5.490 8.053 1.00 98.25 86 THR A C 1
ATOM 662 O O . THR A 1 86 ? -7.298 -5.701 6.975 1.00 98.25 86 THR A O 1
ATOM 665 N N . PHE A 1 87 ? -7.238 -4.835 9.045 1.00 98.56 87 PHE A N 1
ATOM 666 C CA . PHE A 1 87 ? -5.859 -4.355 8.952 1.00 98.56 87 PHE A CA 1
ATOM 667 C C . PHE A 1 87 ? -4.853 -5.497 8.790 1.00 98.56 87 PHE A C 1
ATOM 669 O O . PHE A 1 87 ? -3.948 -5.384 7.969 1.00 98.56 87 PHE A O 1
ATOM 676 N N . SER A 1 88 ? -5.013 -6.603 9.523 1.00 98.50 88 SER A N 1
ATOM 677 C CA . SER A 1 88 ? -4.119 -7.759 9.417 1.00 98.50 88 SER A CA 1
ATOM 678 C C . SER A 1 88 ? -4.070 -8.320 7.998 1.00 98.50 88 SER A C 1
ATOM 680 O O . SER A 1 88 ? -2.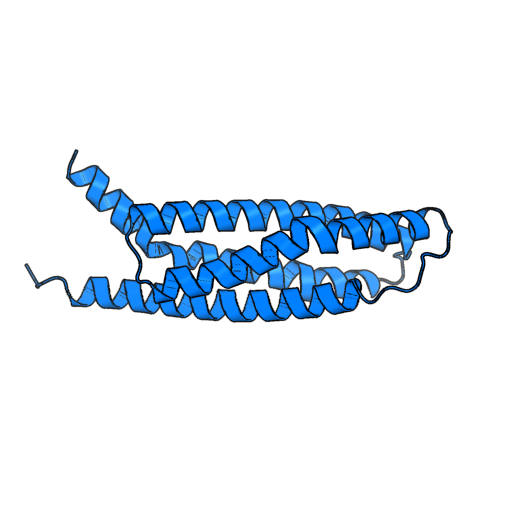988 -8.668 7.538 1.00 98.50 88 SER A O 1
ATOM 682 N N . ILE A 1 89 ? -5.195 -8.354 7.276 1.00 98.69 89 ILE A N 1
ATOM 683 C CA . ILE A 1 89 ? -5.204 -8.808 5.877 1.00 98.69 89 ILE A CA 1
ATOM 684 C C . ILE A 1 89 ? -4.397 -7.845 4.993 1.00 98.69 89 ILE A C 1
ATOM 686 O O . ILE A 1 89 ? -3.529 -8.293 4.247 1.00 98.69 89 ILE A O 1
ATOM 690 N N . ALA A 1 90 ? -4.622 -6.530 5.107 1.00 98.62 90 ALA A N 1
ATOM 691 C CA . ALA A 1 90 ? -3.847 -5.537 4.354 1.00 98.62 90 ALA A CA 1
ATOM 692 C C . ALA A 1 90 ? -2.343 -5.605 4.678 1.00 98.62 90 ALA A C 1
ATOM 694 O O . ALA A 1 90 ? -1.512 -5.526 3.775 1.00 98.62 90 ALA A O 1
ATOM 695 N N . ALA A 1 91 ? -1.992 -5.806 5.951 1.00 98.62 91 ALA A N 1
ATOM 696 C CA . ALA A 1 91 ? -0.611 -5.961 6.393 1.00 98.62 91 ALA A CA 1
ATOM 697 C C . ALA A 1 91 ? 0.036 -7.229 5.817 1.00 98.62 91 ALA A C 1
ATOM 699 O O . ALA A 1 91 ? 1.165 -7.165 5.347 1.00 98.62 91 ALA A O 1
ATOM 700 N N . ILE A 1 92 ? -0.673 -8.364 5.789 1.00 98.75 92 ILE A N 1
ATOM 701 C CA . ILE A 1 92 ? -0.173 -9.599 5.164 1.00 98.75 92 ILE A CA 1
ATOM 702 C C . ILE A 1 92 ? 0.101 -9.375 3.674 1.00 98.75 92 ILE A C 1
ATOM 704 O O . ILE A 1 92 ? 1.160 -9.769 3.192 1.00 98.75 92 ILE A O 1
ATOM 708 N N . ILE A 1 93 ? -0.803 -8.702 2.956 1.00 98.75 93 ILE A N 1
ATOM 709 C CA . ILE A 1 93 ? -0.586 -8.385 1.538 1.00 98.75 93 ILE A CA 1
ATOM 710 C C . ILE A 1 93 ? 0.651 -7.497 1.364 1.00 98.75 93 ILE A C 1
ATOM 712 O O . ILE A 1 93 ? 1.495 -7.806 0.526 1.00 98.75 93 ILE A O 1
ATOM 716 N N . LEU A 1 94 ? 0.808 -6.454 2.188 1.00 98.75 94 LEU A N 1
ATOM 717 C CA . LEU A 1 94 ? 2.001 -5.602 2.161 1.00 98.75 94 LEU A CA 1
ATOM 718 C C . LEU A 1 94 ? 3.285 -6.411 2.402 1.00 98.75 94 LEU A C 1
ATOM 720 O O . LEU A 1 94 ? 4.281 -6.183 1.720 1.00 98.75 94 LEU A O 1
ATOM 724 N N . LEU A 1 95 ? 3.276 -7.366 3.337 1.00 98.69 95 LEU A N 1
ATOM 725 C CA . LEU A 1 95 ? 4.435 -8.221 3.615 1.00 98.69 95 LEU A CA 1
ATOM 726 C C . LEU A 1 95 ? 4.768 -9.114 2.413 1.00 98.69 95 LEU A C 1
ATOM 728 O O . LEU A 1 95 ? 5.932 -9.199 2.027 1.00 98.69 95 LEU A O 1
ATOM 732 N N . LEU A 1 96 ? 3.763 -9.729 1.784 1.00 98.62 96 LEU A N 1
ATOM 733 C CA . LEU A 1 96 ? 3.956 -10.519 0.563 1.00 98.62 96 LEU A CA 1
ATOM 734 C C . LEU A 1 96 ? 4.502 -9.653 -0.581 1.00 98.62 96 LEU A C 1
ATOM 736 O O . LEU A 1 96 ? 5.412 -10.065 -1.295 1.00 98.62 96 LEU A O 1
ATOM 740 N N . GLN A 1 97 ? 4.010 -8.426 -0.731 1.00 98.56 97 GLN A N 1
ATOM 741 C CA . GLN A 1 97 ? 4.545 -7.496 -1.722 1.00 98.56 97 GLN A CA 1
ATOM 742 C C . GLN A 1 97 ? 5.989 -7.091 -1.403 1.00 98.56 97 GLN A C 1
ATOM 744 O O . GLN A 1 97 ? 6.836 -7.128 -2.288 1.00 98.56 97 GLN A O 1
ATOM 749 N N . THR A 1 98 ? 6.288 -6.772 -0.144 1.00 98.50 98 THR A N 1
ATOM 750 C CA . THR A 1 98 ? 7.615 -6.332 0.313 1.00 98.50 98 THR A CA 1
ATOM 751 C C . THR A 1 98 ? 8.682 -7.400 0.142 1.00 98.50 98 THR A C 1
ATOM 753 O O . THR A 1 98 ? 9.774 -7.105 -0.334 1.00 98.50 98 THR A O 1
ATOM 756 N N . PHE A 1 99 ? 8.393 -8.622 0.587 1.00 98.44 99 PHE A N 1
ATOM 757 C CA . PHE A 1 99 ? 9.409 -9.662 0.736 1.00 98.44 99 PHE A CA 1
ATOM 758 C C . PHE A 1 99 ? 9.448 -10.651 -0.423 1.00 98.44 99 PHE A C 1
ATOM 760 O O . PHE A 1 99 ? 10.396 -11.424 -0.509 1.00 98.44 99 PHE A O 1
ATOM 767 N N . TRP A 1 100 ? 8.451 -10.628 -1.308 1.00 98.25 100 TRP A N 1
ATOM 768 C CA . TRP A 1 100 ? 8.396 -11.541 -2.443 1.00 98.25 100 TRP A CA 1
ATOM 769 C C . TRP A 1 100 ? 8.210 -10.809 -3.771 1.00 98.25 100 TRP A C 1
ATOM 771 O O . TRP A 1 100 ? 9.115 -10.837 -4.605 1.00 98.25 100 TRP A O 1
ATOM 781 N N . LEU A 1 101 ? 7.081 -10.127 -3.975 1.00 98.19 101 LEU A N 1
ATOM 782 C CA . LEU A 1 101 ? 6.748 -9.607 -5.308 1.00 98.19 101 LEU A CA 1
ATOM 783 C C . LEU A 1 101 ? 7.665 -8.457 -5.743 1.00 98.19 101 LEU A C 1
ATOM 785 O O . LEU A 1 101 ? 8.155 -8.469 -6.867 1.00 98.19 101 LEU A O 1
ATOM 789 N N . LEU A 1 102 ? 7.931 -7.476 -4.876 1.00 97.44 102 LEU A N 1
ATOM 790 C CA . LEU A 1 102 ? 8.788 -6.334 -5.216 1.00 97.44 102 LEU A CA 1
ATOM 791 C C . LEU A 1 102 ? 10.248 -6.738 -5.490 1.00 97.44 102 LEU A C 1
ATOM 793 O O . LEU A 1 102 ? 10.790 -6.255 -6.487 1.00 97.44 102 LEU A O 1
ATOM 797 N N . PRO A 1 103 ? 10.891 -7.611 -4.686 1.00 97.69 103 PRO A N 1
ATOM 798 C CA . PRO A 1 103 ? 12.207 -8.152 -5.017 1.00 97.69 103 PRO A CA 1
ATOM 799 C C . PRO A 1 103 ? 12.227 -8.865 -6.372 1.00 97.69 103 PRO A C 1
ATOM 801 O O . PRO A 1 103 ? 13.056 -8.517 -7.209 1.00 97.69 103 PRO A O 1
ATOM 804 N N . SER A 1 104 ? 11.270 -9.770 -6.623 1.00 97.38 104 SER A N 1
ATOM 805 C CA . SER A 1 104 ? 11.181 -10.507 -7.895 1.00 97.38 104 SER A CA 1
ATOM 806 C C . SER A 1 104 ? 11.025 -9.563 -9.096 1.00 97.38 104 SER A C 1
ATOM 808 O O . SER A 1 104 ? 11.746 -9.650 -10.090 1.00 97.38 104 SER A O 1
ATOM 810 N N . LEU A 1 105 ? 10.130 -8.576 -8.983 1.00 97.06 105 LEU A N 1
ATOM 811 C CA . LEU A 1 105 ? 9.915 -7.570 -10.024 1.00 97.06 105 LEU 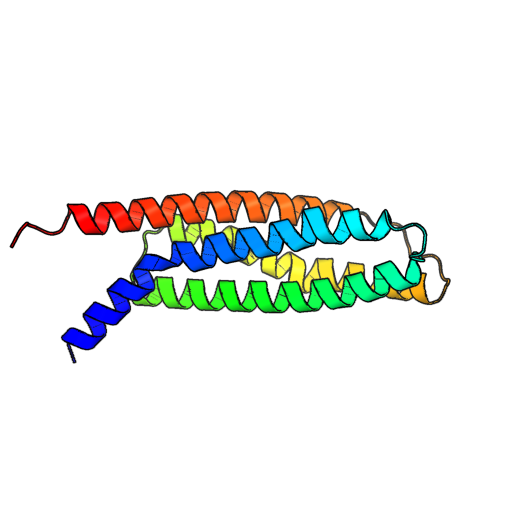A CA 1
ATOM 812 C C . LEU A 1 105 ? 11.144 -6.687 -10.257 1.00 97.06 105 LEU A C 1
ATOM 814 O O . LEU A 1 105 ? 11.405 -6.303 -11.397 1.00 97.06 105 LEU A O 1
ATOM 818 N N . SER A 1 106 ? 11.891 -6.368 -9.200 1.00 97.00 106 SER A N 1
ATOM 819 C CA . SER A 1 106 ? 13.104 -5.552 -9.298 1.00 97.00 106 SER A CA 1
ATOM 820 C C . SER A 1 106 ? 14.230 -6.310 -9.995 1.00 97.00 106 SER A C 1
ATOM 822 O O . SER A 1 106 ? 14.865 -5.752 -10.884 1.00 97.00 106 SER A O 1
ATOM 824 N N . GLU A 1 107 ? 14.433 -7.587 -9.663 1.00 96.62 107 GLU A N 1
ATOM 825 C CA . GLU A 1 107 ? 15.394 -8.455 -10.354 1.00 96.62 107 GLU A CA 1
ATOM 826 C C . GLU A 1 107 ? 15.041 -8.588 -11.840 1.00 96.62 107 GLU A C 1
ATOM 828 O O . GLU A 1 107 ? 15.884 -8.380 -12.714 1.00 96.62 107 GLU A O 1
ATOM 833 N N . ARG A 1 108 ? 13.760 -8.825 -12.144 1.00 96.56 108 ARG A N 1
ATOM 834 C CA . ARG A 1 108 ? 13.271 -8.881 -13.524 1.00 96.56 108 ARG A CA 1
ATOM 835 C C . ARG A 1 108 ? 13.519 -7.577 -14.285 1.00 96.56 108 ARG A C 1
ATOM 837 O O . ARG A 1 108 ? 13.902 -7.616 -15.452 1.00 96.56 108 ARG A O 1
ATOM 844 N N . ALA A 1 109 ? 13.296 -6.431 -13.642 1.00 96.62 109 ALA A N 1
ATOM 845 C CA . ALA A 1 109 ? 13.571 -5.125 -14.229 1.00 96.62 109 ALA A CA 1
ATOM 846 C C . ALA A 1 109 ? 15.070 -4.931 -14.506 1.00 96.62 109 ALA A C 1
ATOM 848 O O . ALA A 1 109 ? 15.425 -4.441 -15.574 1.00 96.62 109 ALA A O 1
ATOM 849 N N . GLU A 1 110 ? 15.949 -5.356 -13.596 1.00 97.19 110 GLU A N 1
ATOM 850 C CA . GLU A 1 110 ? 17.401 -5.269 -13.789 1.00 97.19 110 GLU A CA 1
ATOM 851 C C . GLU A 1 110 ? 17.902 -6.110 -14.965 1.00 97.19 110 GLU A C 1
ATOM 853 O O . GLU A 1 110 ? 18.770 -5.645 -15.701 1.00 97.19 110 GLU A O 1
ATOM 858 N N . ILE A 1 111 ? 17.346 -7.307 -15.173 1.00 97.12 111 ILE A N 1
ATOM 859 C CA . ILE A 1 111 ? 17.669 -8.152 -16.334 1.00 97.12 111 ILE A CA 1
ATOM 860 C C . ILE A 1 111 ? 17.340 -7.403 -17.637 1.00 97.12 111 ILE A C 1
ATOM 862 O O . ILE A 1 111 ? 18.196 -7.283 -18.511 1.00 97.12 111 ILE A O 1
ATOM 866 N N . ILE A 1 112 ? 16.144 -6.811 -17.730 1.00 96.69 112 ILE A N 1
ATOM 867 C CA . ILE A 1 112 ? 15.724 -6.039 -18.914 1.00 96.69 112 ILE A CA 1
ATOM 868 C C . ILE A 1 112 ? 16.617 -4.809 -19.118 1.00 96.69 112 ILE A C 1
ATOM 870 O O . ILE A 1 112 ? 17.030 -4.529 -20.239 1.00 96.69 112 ILE A O 1
ATOM 874 N N . ILE A 1 113 ? 16.958 -4.090 -18.043 1.00 96.56 113 ILE A N 1
ATOM 875 C CA . ILE A 1 113 ? 17.829 -2.904 -18.101 1.00 96.56 113 ILE A CA 1
ATOM 876 C C . ILE A 1 113 ? 19.226 -3.252 -18.641 1.00 96.56 113 ILE A C 1
ATOM 878 O O . ILE A 1 113 ? 19.858 -2.417 -19.288 1.00 96.56 113 ILE A O 1
ATOM 882 N N . ARG A 1 114 ? 19.715 -4.476 -18.409 1.00 96.69 114 ARG A N 1
ATOM 883 C CA . ARG A 1 114 ? 20.995 -4.962 -18.956 1.00 96.69 114 ARG A CA 1
ATOM 884 C C . ARG A 1 114 ? 20.907 -5.398 -20.424 1.00 96.69 114 ARG A C 1
ATOM 886 O O . ARG A 1 114 ? 21.945 -5.663 -21.023 1.00 96.69 114 ARG A O 1
ATOM 893 N N . GLY A 1 115 ? 19.708 -5.430 -21.007 1.00 95.81 115 GLY A N 1
ATOM 894 C CA . GLY A 1 115 ? 19.456 -5.892 -22.373 1.00 95.81 115 GLY A CA 1
ATOM 895 C C . GLY A 1 115 ? 19.199 -7.397 -22.490 1.00 95.81 115 GLY A C 1
ATOM 896 O O . GLY A 1 115 ? 19.128 -7.910 -23.605 1.00 95.81 115 GLY A O 1
ATOM 897 N N . ASP A 1 116 ? 19.044 -8.097 -21.364 1.00 96.50 116 ASP A N 1
ATOM 898 C CA . ASP A 1 116 ? 18.779 -9.533 -21.319 1.00 96.50 116 ASP A CA 1
ATOM 899 C C . ASP A 1 116 ? 17.266 -9.833 -21.300 1.00 96.50 116 ASP A C 1
ATOM 901 O O . ASP A 1 116 ? 16.430 -8.984 -20.976 1.00 96.50 116 ASP A O 1
ATOM 905 N N . VAL A 1 117 ? 16.898 -11.080 -21.616 1.00 95.12 117 VAL A N 1
ATOM 906 C CA . VAL A 1 117 ? 15.503 -11.550 -21.587 1.00 95.12 117 VAL A CA 1
ATOM 907 C C . VAL A 1 117 ? 15.241 -12.300 -20.277 1.00 95.12 117 VAL A C 1
ATOM 909 O O . VAL A 1 117 ? 15.833 -13.360 -20.062 1.00 95.12 117 VAL A O 1
ATOM 912 N N . PRO A 1 118 ? 14.363 -11.796 -19.388 1.00 94.75 118 PRO A N 1
ATOM 913 C CA . PRO A 1 118 ? 14.039 -12.499 -18.155 1.00 94.75 118 PRO A CA 1
ATOM 914 C C . PRO A 1 118 ? 13.152 -13.723 -18.413 1.00 94.75 118 PRO A C 1
ATOM 916 O O . PRO A 1 118 ? 12.404 -13.740 -19.394 1.00 94.75 118 PRO A O 1
ATOM 919 N N . PRO A 1 119 ? 13.156 -14.710 -17.500 1.00 92.69 119 PRO A N 1
ATOM 920 C CA . PRO A 1 119 ? 12.222 -15.826 -17.567 1.00 92.69 119 PRO A CA 1
ATOM 921 C C . PRO A 1 119 ? 10.763 -15.353 -17.481 1.00 92.69 119 PRO A C 1
ATOM 923 O O . PRO A 1 119 ? 10.446 -14.288 -16.926 1.00 92.69 119 PRO A O 1
ATOM 926 N N . ASP A 1 120 ? 9.866 -16.179 -18.017 1.00 92.56 120 ASP A N 1
ATOM 927 C CA . ASP A 1 120 ? 8.428 -15.955 -17.921 1.00 92.56 120 ASP A CA 1
ATOM 928 C C . ASP A 1 120 ? 7.982 -15.956 -16.457 1.00 92.56 120 ASP A C 1
ATOM 930 O O . ASP A 1 120 ? 8.340 -16.829 -15.666 1.00 92.56 120 ASP A O 1
ATOM 934 N N . SER A 1 121 ? 7.184 -14.955 -16.090 1.00 94.12 121 SER A N 1
ATOM 935 C CA . SER A 1 121 ? 6.648 -14.804 -14.741 1.00 94.12 121 SER A CA 1
ATOM 936 C C . SER A 1 121 ? 5.303 -14.087 -14.778 1.00 94.12 121 SER A C 1
ATOM 938 O O . SER A 1 121 ? 5.071 -13.190 -15.590 1.00 94.12 121 SER A O 1
ATOM 940 N N . SER A 1 122 ? 4.417 -14.478 -13.862 1.00 95.25 122 SER A N 1
ATOM 941 C CA . SER A 1 122 ? 3.131 -13.815 -13.620 1.00 95.25 122 SER A CA 1
ATOM 942 C C . SER A 1 122 ? 3.193 -12.804 -12.469 1.00 95.25 122 SER A C 1
ATOM 944 O O . SER A 1 122 ? 2.158 -12.257 -12.089 1.00 95.25 122 SER A O 1
ATOM 946 N N . ASP A 1 123 ? 4.378 -12.519 -11.918 1.00 95.81 123 ASP A N 1
ATOM 947 C CA . ASP A 1 123 ? 4.539 -11.690 -10.713 1.00 95.81 123 ASP A CA 1
ATOM 948 C C . ASP A 1 123 ? 4.000 -10.272 -10.890 1.00 95.81 123 ASP A C 1
ATOM 950 O O . ASP A 1 123 ? 3.460 -9.693 -9.950 1.00 95.81 123 ASP A O 1
ATOM 954 N N . HIS A 1 124 ? 4.078 -9.719 -12.104 1.00 95.31 124 HIS A N 1
ATOM 955 C CA . HIS A 1 124 ? 3.515 -8.399 -12.385 1.00 95.31 124 HIS A CA 1
ATOM 956 C C . HIS A 1 124 ? 1.986 -8.401 -12.266 1.00 95.31 124 HIS A C 1
ATOM 958 O O . HIS A 1 124 ? 1.410 -7.515 -11.638 1.00 95.31 124 HIS A O 1
ATOM 964 N N . ILE A 1 125 ? 1.326 -9.437 -12.796 1.00 97.31 125 ILE A N 1
ATOM 965 C CA . ILE A 1 125 ? -0.130 -9.602 -12.695 1.00 97.31 125 ILE A CA 1
ATOM 966 C C . ILE A 1 125 ? -0.530 -9.879 -11.242 1.00 97.31 125 ILE A C 1
ATOM 968 O O . ILE A 1 125 ? -1.478 -9.276 -10.740 1.00 97.31 125 ILE A O 1
ATOM 972 N N . LEU A 1 126 ? 0.212 -10.743 -10.541 1.00 98.06 126 LEU A N 1
ATOM 973 C CA . LEU A 1 126 ? -0.014 -11.018 -9.120 1.00 98.06 126 LEU A CA 1
ATOM 974 C C . LEU A 1 126 ? 0.117 -9.752 -8.272 1.00 98.06 126 LEU A C 1
ATOM 976 O O . LEU A 1 126 ? -0.725 -9.514 -7.406 1.00 98.06 126 LEU A O 1
ATOM 980 N N . TYR A 1 127 ? 1.114 -8.909 -8.554 1.00 97.88 127 TYR A N 1
ATOM 981 C CA . TYR A 1 127 ? 1.274 -7.622 -7.888 1.00 97.88 127 TYR A CA 1
ATOM 982 C C . TYR A 1 127 ? 0.065 -6.713 -8.104 1.00 97.88 127 TYR A C 1
ATOM 984 O O . TYR A 1 127 ? -0.455 -6.187 -7.122 1.00 97.88 127 TYR A O 1
ATOM 992 N N . ILE A 1 128 ? -0.434 -6.585 -9.340 1.00 98.06 128 ILE A N 1
ATOM 993 C CA . ILE A 1 128 ? -1.637 -5.789 -9.639 1.00 98.06 128 ILE A CA 1
ATOM 994 C C . ILE A 1 128 ? -2.843 -6.314 -8.850 1.00 98.06 128 ILE A C 1
ATOM 996 O O . ILE A 1 128 ? -3.537 -5.532 -8.202 1.00 98.06 128 ILE A O 1
ATOM 1000 N N . ILE A 1 129 ? -3.073 -7.631 -8.851 1.00 98.44 129 ILE A N 1
ATOM 1001 C CA . ILE A 1 129 ? -4.190 -8.251 -8.120 1.00 98.44 129 ILE A CA 1
ATOM 1002 C C . ILE A 1 129 ? -4.079 -7.960 -6.619 1.00 98.44 129 ILE A C 1
ATOM 1004 O O . ILE A 1 129 ? -5.053 -7.535 -5.993 1.00 98.44 129 ILE A O 1
ATOM 1008 N N . PHE A 1 130 ? -2.897 -8.166 -6.037 1.00 98.44 130 PHE A N 1
ATOM 1009 C CA . PHE A 1 130 ? -2.657 -7.937 -4.612 1.00 98.44 130 PHE A CA 1
ATOM 1010 C C . PHE A 1 130 ? -2.843 -6.465 -4.253 1.00 98.44 130 PHE A C 1
ATOM 1012 O O . PHE A 1 130 ? -3.486 -6.156 -3.250 1.00 98.44 130 PHE A O 1
ATOM 1019 N N . GLU A 1 131 ? -2.354 -5.562 -5.096 1.00 98.44 131 GLU A N 1
ATOM 1020 C CA . GLU A 1 131 ? -2.495 -4.124 -4.910 1.00 98.44 131 GLU A CA 1
ATOM 1021 C C . GLU A 1 131 ? -3.966 -3.690 -4.954 1.00 98.44 131 GLU A C 1
ATOM 1023 O O . GLU A 1 131 ? -4.430 -2.987 -4.052 1.00 98.44 131 GLU A O 1
ATOM 1028 N N . SER A 1 132 ? -4.736 -4.164 -5.938 1.00 98.50 132 SER A N 1
ATOM 1029 C CA . SER A 1 132 ? -6.173 -3.884 -6.035 1.00 98.50 132 SER A CA 1
ATOM 1030 C C . SER A 1 132 ? -6.934 -4.391 -4.809 1.00 98.50 132 SER A C 1
ATOM 1032 O O . SER A 1 132 ? -7.734 -3.655 -4.226 1.00 98.50 132 SER A O 1
ATOM 1034 N N . ILE A 1 133 ? -6.665 -5.626 -4.373 1.00 98.69 133 ILE A N 1
ATOM 1035 C CA . ILE A 1 133 ? -7.289 -6.206 -3.177 1.00 98.69 133 ILE A CA 1
ATOM 1036 C C . ILE A 1 133 ? -6.920 -5.389 -1.932 1.00 98.69 133 ILE A C 1
ATOM 1038 O O . ILE A 1 133 ? -7.803 -5.041 -1.144 1.00 98.69 133 ILE A O 1
ATOM 1042 N N . LYS A 1 134 ? -5.641 -5.034 -1.760 1.00 98.69 134 LYS A N 1
ATOM 1043 C CA . LYS A 1 134 ? -5.160 -4.226 -0.630 1.00 98.69 134 LYS A CA 1
ATOM 1044 C C . LYS A 1 134 ? -5.865 -2.874 -0.576 1.00 98.69 134 LYS A C 1
ATOM 1046 O O . LYS A 1 134 ? -6.325 -2.490 0.496 1.00 98.69 134 LYS A O 1
ATOM 1051 N N . ILE A 1 135 ? -6.014 -2.181 -1.706 1.00 98.62 135 ILE A N 1
ATOM 1052 C CA . ILE A 1 135 ? -6.724 -0.894 -1.767 1.00 98.62 135 ILE A CA 1
ATOM 1053 C C . ILE A 1 135 ? -8.183 -1.040 -1.330 1.00 98.62 135 ILE A C 1
ATOM 1055 O O . ILE A 1 135 ? -8.646 -0.255 -0.502 1.00 98.62 135 ILE A O 1
ATOM 1059 N N . ILE A 1 136 ? -8.898 -2.060 -1.817 1.00 98.69 136 ILE A N 1
ATOM 1060 C CA . ILE A 1 136 ? -10.292 -2.316 -1.417 1.00 98.69 136 ILE A CA 1
ATOM 1061 C C . ILE A 1 136 ? -10.376 -2.562 0.095 1.00 98.69 136 ILE A C 1
ATOM 1063 O O . ILE A 1 136 ? -11.217 -1.976 0.781 1.00 98.69 136 ILE A O 1
ATOM 1067 N N . ILE A 1 137 ? -9.479 -3.386 0.639 1.00 98.69 137 ILE A N 1
ATOM 1068 C CA . ILE A 1 137 ? -9.427 -3.691 2.074 1.00 98.69 137 ILE A CA 1
ATOM 1069 C C . ILE A 1 137 ? -9.113 -2.440 2.897 1.00 98.69 137 ILE A C 1
ATOM 1071 O O . ILE A 1 137 ? -9.767 -2.207 3.914 1.00 98.69 137 ILE A O 1
ATOM 1075 N N . LEU A 1 138 ? -8.153 -1.618 2.471 1.00 98.69 138 LEU A N 1
ATOM 1076 C CA . LEU A 1 138 ? -7.818 -0.360 3.140 1.00 98.69 138 LEU A CA 1
ATOM 1077 C C . LEU A 1 138 ? -8.994 0.624 3.100 1.00 98.69 138 LEU A C 1
ATOM 1079 O O . LEU A 1 138 ? -9.275 1.284 4.099 1.00 98.69 138 LEU A O 1
ATOM 1083 N N . PHE A 1 139 ? -9.740 0.680 1.998 1.00 98.56 139 PHE A N 1
ATOM 1084 C CA . PHE A 1 139 ? -10.938 1.512 1.909 1.00 98.56 139 PHE A CA 1
ATOM 1085 C C . PHE A 1 139 ? -12.017 1.056 2.907 1.00 98.56 139 PHE A C 1
ATOM 1087 O O . PHE A 1 139 ? -12.570 1.869 3.653 1.00 98.56 139 PHE A O 1
ATOM 1094 N N . LEU A 1 140 ? -12.264 -0.257 2.997 1.00 98.44 140 LEU A N 1
ATOM 1095 C CA . LEU A 1 140 ? -13.176 -0.843 3.988 1.00 98.44 140 LEU A CA 1
ATOM 1096 C C . LEU A 1 140 ? -12.696 -0.611 5.430 1.00 98.44 140 LEU A C 1
ATOM 1098 O O . LEU A 1 140 ? -13.507 -0.286 6.301 1.00 98.44 140 LEU A O 1
ATOM 1102 N N . LEU A 1 141 ? -11.389 -0.723 5.682 1.00 98.56 141 LEU A N 1
ATOM 1103 C CA . LEU A 1 141 ? -10.767 -0.409 6.970 1.00 98.56 141 LEU A CA 1
ATOM 1104 C C . LEU A 1 141 ? -11.053 1.043 7.375 1.00 98.56 141 LEU A C 1
ATOM 1106 O O . LEU A 1 141 ? -11.497 1.274 8.501 1.00 98.56 141 LEU A O 1
ATOM 1110 N N . GLY A 1 142 ? -10.883 1.990 6.447 1.00 98.06 142 GLY A N 1
ATOM 1111 C CA . GLY A 1 142 ? -11.207 3.407 6.631 1.00 98.06 142 GLY A CA 1
ATOM 1112 C C . GLY A 1 142 ? -12.657 3.626 7.060 1.00 98.06 142 GLY A C 1
ATOM 1113 O O . GLY A 1 142 ? -12.931 4.314 8.047 1.00 98.06 142 GLY A O 1
ATOM 1114 N N . ILE A 1 143 ? -13.598 2.968 6.379 1.00 97.81 143 ILE A N 1
ATOM 1115 C CA . ILE A 1 143 ? -15.028 3.019 6.721 1.00 97.81 143 ILE A CA 1
ATOM 1116 C C . ILE A 1 143 ? -15.282 2.449 8.124 1.00 97.81 143 ILE A C 1
ATOM 1118 O O . ILE A 1 143 ? -16.039 3.029 8.910 1.00 97.81 143 ILE A O 1
ATOM 1122 N N . PHE A 1 144 ? -14.662 1.322 8.483 1.00 96.75 144 PHE A N 1
ATOM 1123 C CA . PHE A 1 144 ? -14.825 0.737 9.818 1.00 96.75 144 PHE A CA 1
ATOM 1124 C C . PHE A 1 144 ? -14.240 1.629 10.917 1.00 96.75 144 PHE A C 1
ATOM 1126 O O . PHE A 1 144 ? -14.885 1.796 11.954 1.00 96.75 144 PHE A O 1
ATOM 1133 N N . GLN A 1 145 ? -13.092 2.266 10.681 1.00 96.44 145 GLN A N 1
ATOM 1134 C CA . GLN A 1 145 ? -12.500 3.237 11.603 1.00 96.44 145 GLN A CA 1
ATOM 1135 C C . GLN A 1 145 ? -13.406 4.459 11.808 1.00 96.44 145 GLN A C 1
ATOM 1137 O O . GLN A 1 145 ? -13.619 4.858 12.953 1.00 96.44 145 GLN A O 1
ATOM 1142 N N . ILE A 1 146 ? -13.995 5.016 10.741 1.00 95.94 146 ILE A N 1
ATOM 1143 C CA . ILE A 1 146 ? -14.960 6.126 10.844 1.00 95.94 146 ILE A CA 1
ATOM 1144 C C . ILE A 1 146 ? -16.171 5.702 11.681 1.00 95.94 146 ILE A C 1
ATOM 1146 O O . ILE A 1 146 ? -16.569 6.407 12.607 1.00 95.94 146 ILE A O 1
ATOM 1150 N N . ASN A 1 147 ? -16.735 4.523 11.415 1.00 93.44 147 ASN A N 1
ATOM 1151 C CA . ASN A 1 147 ? -17.884 4.016 12.166 1.00 93.44 147 ASN A CA 1
ATOM 1152 C C . ASN A 1 147 ? -17.566 3.802 13.654 1.00 93.44 147 ASN A C 1
ATOM 1154 O O . ASN A 1 147 ? -18.391 4.118 14.518 1.00 93.44 147 ASN A O 1
ATOM 1158 N N . HIS A 1 148 ? -16.377 3.280 13.967 1.00 90.94 148 HIS A N 1
ATOM 1159 C CA . HIS A 1 148 ? -15.891 3.133 15.342 1.00 90.94 148 HIS A CA 1
ATOM 1160 C C . HIS A 1 148 ? -15.734 4.492 16.030 1.00 90.94 148 HIS A C 1
ATOM 1162 O O . HIS A 1 148 ? -16.225 4.685 17.145 1.00 90.94 148 HIS A O 1
ATOM 1168 N N . PHE A 1 149 ? -15.130 5.459 15.337 1.00 90.44 149 PHE A N 1
ATOM 1169 C CA . PHE A 1 149 ? -14.978 6.827 15.819 1.00 90.44 149 PHE A CA 1
ATOM 1170 C C . PHE A 1 149 ? -16.337 7.479 16.116 1.00 90.44 149 PHE A C 1
ATOM 1172 O O . PHE A 1 149 ? -16.559 7.941 17.237 1.00 90.44 149 PHE A O 1
ATOM 1179 N N . THR A 1 150 ? -17.288 7.440 15.182 1.00 88.88 150 THR A N 1
ATOM 1180 C CA . THR A 1 150 ? -18.626 8.033 15.353 1.00 88.88 150 THR A CA 1
ATOM 1181 C C . THR A 1 150 ? -19.385 7.412 16.528 1.00 88.88 150 THR A C 1
ATOM 1183 O O . THR A 1 150 ? -19.938 8.132 17.362 1.00 88.88 150 THR A O 1
ATOM 1186 N N . LYS A 1 151 ? -19.348 6.080 16.684 1.00 86.62 151 LYS A N 1
ATOM 1187 C CA . LYS A 1 151 ? -19.953 5.396 17.845 1.00 86.62 151 LYS A CA 1
ATOM 1188 C C . LYS A 1 151 ? -19.343 5.850 19.173 1.00 86.62 151 LYS A C 1
ATOM 1190 O O . LYS A 1 151 ? -20.058 5.944 20.171 1.00 86.62 151 LYS A O 1
ATOM 1195 N N . SER A 1 152 ? -18.041 6.140 19.194 1.00 82.94 152 SER A N 1
ATOM 1196 C CA . SER A 1 152 ? -17.346 6.635 20.389 1.00 82.94 152 SER A CA 1
ATOM 1197 C C . SER A 1 152 ? -17.776 8.050 20.798 1.00 82.94 152 SER A C 1
ATOM 1199 O O . SER A 1 152 ? -17.715 8.385 21.982 1.00 82.94 152 SER A O 1
ATOM 1201 N N . LEU A 1 153 ? -18.246 8.864 19.843 1.00 83.62 153 LEU A N 1
ATOM 1202 C CA . LEU A 1 153 ? -18.787 10.197 20.108 1.00 83.62 153 LEU A CA 1
ATOM 1203 C C . LEU A 1 153 ? -20.203 10.121 20.684 1.00 83.62 153 LEU A C 1
ATOM 1205 O O . LEU A 1 153 ? -20.482 10.782 21.677 1.00 83.62 153 LEU A O 1
ATOM 1209 N N . ILE A 1 154 ? -21.063 9.274 20.108 1.00 81.88 154 ILE A N 1
ATOM 1210 C CA . ILE A 1 154 ? -22.476 9.147 20.508 1.00 81.88 154 ILE A CA 1
ATOM 1211 C C . ILE A 1 154 ? -22.621 8.518 21.904 1.00 81.88 154 ILE A C 1
ATOM 1213 O O . ILE A 1 154 ? -23.524 8.870 22.654 1.00 81.88 154 ILE A O 1
ATOM 1217 N N . ARG A 1 155 ? -21.729 7.594 22.286 1.00 70.44 155 ARG A N 1
ATOM 1218 C CA . ARG A 1 155 ? -21.778 6.907 23.593 1.00 70.44 155 ARG A CA 1
ATOM 1219 C C . ARG A 1 155 ? -21.287 7.743 24.780 1.00 70.44 155 ARG A C 1
ATOM 1221 O O . ARG A 1 155 ? -21.354 7.257 25.907 1.00 70.44 155 ARG A O 1
ATOM 1228 N N . LYS A 1 156 ? -20.765 8.956 24.572 1.00 59.69 156 LYS A N 1
ATOM 1229 C CA . LYS A 1 156 ? -20.457 9.848 25.696 1.00 59.69 156 LYS A CA 1
ATOM 1230 C C . LYS A 1 156 ? -21.762 10.479 26.192 1.00 59.69 156 LYS A C 1
ATOM 1232 O O . LYS A 1 156 ? -22.394 11.166 25.395 1.00 59.69 156 LYS A O 1
ATOM 1237 N N . PRO A 1 157 ? -22.165 10.282 27.463 1.00 49.47 157 PRO A N 1
ATOM 1238 C CA . PRO A 1 157 ? -23.285 11.034 28.010 1.00 49.47 157 PRO A CA 1
ATOM 1239 C C . PRO A 1 157 ? -22.977 12.530 27.894 1.00 49.47 157 PRO A C 1
ATOM 1241 O O . PRO A 1 157 ? -21.830 12.948 28.090 1.00 49.47 157 PRO A O 1
ATOM 1244 N N . LEU A 1 158 ? -23.995 13.301 27.509 1.00 53.84 158 LEU A N 1
ATOM 1245 C CA . LEU A 1 158 ? -23.988 14.756 27.588 1.00 53.84 158 LEU A CA 1
ATOM 1246 C C . LEU A 1 158 ? -23.771 15.111 29.064 1.00 53.84 158 LEU A C 1
ATOM 1248 O O . LEU A 1 158 ? -24.694 14.993 29.864 1.00 53.84 158 LEU A O 1
ATOM 1252 N N . ASN A 1 159 ? -22.532 15.445 29.418 1.00 48.47 159 ASN A N 1
ATOM 1253 C CA . ASN A 1 159 ? -22.207 16.109 30.675 1.00 48.47 159 ASN A CA 1
ATOM 1254 C C . ASN A 1 159 ? -22.181 17.610 30.426 1.00 48.47 159 ASN A C 1
ATOM 1256 O O . ASN A 1 159 ? -21.495 18.005 29.452 1.00 48.47 159 ASN A O 1
#

Radius of gyration: 19.37 Å; Cα contacts (8 Å, |Δi|>4): 124; chains: 1; bounding box: 45×32×60 Å

pLDDT: mean 93.43, std 9.72, range [48.47, 98.75]

Nearest PDB structures (foldseek):
  8w6f-assembly1_A  TM=6.273E-01  e=1.649E+00  artificial sequences
  3mac-assembly1_A  TM=4.269E-01  e=1.820E+00  Human immunodeficiency virus 1
  4z9i-assembly1_B  TM=3.955E-01  e=2.831E+00  Escherichia coli K-12

Foldseek 3Di:
DVVVLVVLLLVLLVLLVLLVVLLVLLCCVVPPVL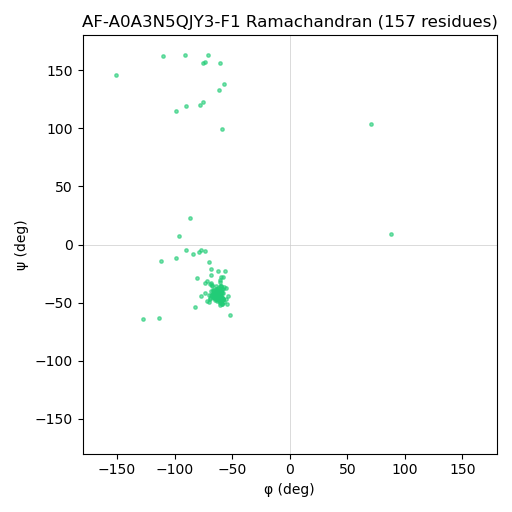VVVVVDPPDDLLNSLVVVLVSVVVNLVSNVVSLVSNVVSCVSNPADPVLVVLSVLLVVLSVCCVPPLSVVSNVCSVCVNVVHHDDDDCSVVVNVVSSVVSSVSSVVSSVRSVVRSVVVVVPDPDD

Mean predicted aligned error: 4.41 Å

Solvent-accessible surface area (backbone atoms only — not comparable to full-atom values): 8644 Å² total; per-residue (Å²): 112,72,71,59,58,54,50,52,30,56,58,29,50,54,44,33,56,54,37,50,50,47,43,48,53,51,47,48,43,69,71,42,47,60,60,54,55,76,70,40,91,88,59,51,70,49,61,52,42,54,52,43,50,53,52,53,55,52,47,52,52,52,50,52,51,47,52,52,54,44,52,54,23,39,71,65,41,66,67,57,71,66,51,53,54,41,46,51,53,37,49,50,50,51,48,49,37,63,75,44,43,50,54,54,53,41,54,47,39,51,35,43,56,75,73,46,85,60,80,92,74,62,55,69,60,51,45,53,53,51,50,54,52,35,43,54,41,37,52,52,35,25,54,49,38,48,53,53,42,54,53,60,59,70,71,50,76,93,123

Sequence (159 aa):
MQRIGRRLKKTASYSFILTFTWVGFASAISFMEAPVKFSAPSLSLEVGLDIGRTVFSALNKVESGLAILLLISFIISGVDKKIIFTFSIAAIILLLQTFWLLPSLSERAEIIIRGDVPPDSSDHILYIIFESIKIIILFLLGIFQINHFTKSLIRKPLN

Secondary structure (DSSP, 8-state):
-HHHHHHHHHHHTTTHHHHHHHHHHHIIIIIIIHHHHTT-TT--HHHHHHHHHHHHHHHHHHHHHHHHHHHHHHHHH---HHHHHHHHHHHHHHHHIIIIIHHHHHHHHHHHHTT--PPP--HHHHHHHHHHHHHHHHHHHHHHHHHHHHHHHHTS---